Protein AF-A0A6V7IUR7-F1 (afdb_monomer)

pLDDT: mean 97.59, std 2.35, range [85.06, 98.88]

Radius of gyration: 11.61 Å; Cα contacts (8 Å, |Δi|>4): 130; chains: 1; bounding box: 26×19×35 Å

Structure (mmCIF, N/CA/C/O backbone):
data_AF-A0A6V7IUR7-F1
#
_entry.id   AF-A0A6V7IUR7-F1
#
loop_
_atom_site.group_PDB
_atom_site.id
_atom_site.type_symbol
_atom_site.label_atom_id
_atom_site.label_alt_id
_atom_site.label_comp_id
_atom_site.label_asym_id
_atom_site.label_entity_id
_atom_site.label_seq_id
_atom_site.pdbx_PDB_ins_code
_atom_site.Cartn_x
_atom_site.Cartn_y
_atom_site.Cartn_z
_atom_site.occupancy
_atom_site.B_iso_or_equiv
_atom_site.auth_seq_id
_atom_site.auth_comp_id
_atom_site.auth_asym_id
_atom_site.auth_atom_id
_atom_site.pdbx_PDB_model_num
ATOM 1 N N . ILE A 1 1 ? -5.855 -6.232 -23.033 1.00 85.06 1 ILE A N 1
ATOM 2 C CA . ILE A 1 1 ? -6.136 -6.856 -21.711 1.00 85.06 1 ILE A CA 1
ATOM 3 C C . ILE A 1 1 ? -5.844 -5.822 -20.630 1.00 85.06 1 ILE A C 1
ATOM 5 O O . ILE A 1 1 ? -4.878 -5.089 -20.786 1.00 85.06 1 ILE A O 1
ATOM 9 N N . ALA A 1 2 ? -6.677 -5.724 -19.590 1.00 92.69 2 ALA A N 1
ATOM 10 C CA . ALA A 1 2 ? -6.456 -4.809 -18.468 1.00 92.69 2 ALA A CA 1
ATOM 11 C C . ALA A 1 2 ? -5.674 -5.500 -17.338 1.00 92.69 2 ALA A C 1
ATOM 13 O O . ALA A 1 2 ? -5.964 -6.652 -17.005 1.00 92.69 2 ALA A O 1
ATOM 14 N N . ILE A 1 3 ? -4.710 -4.788 -16.751 1.00 94.19 3 ILE A N 1
ATOM 15 C CA . ILE A 1 3 ? -3.945 -5.247 -15.585 1.00 94.19 3 ILE A CA 1
ATOM 16 C C . ILE A 1 3 ? -4.783 -5.127 -14.305 1.00 94.19 3 ILE A C 1
ATOM 18 O O . ILE A 1 3 ? -5.646 -4.256 -14.195 1.00 94.19 3 ILE A O 1
ATOM 22 N N . ARG A 1 4 ? -4.546 -6.020 -13.341 1.00 96.31 4 ARG A N 1
ATOM 23 C CA . ARG A 1 4 ? -5.228 -6.063 -12.037 1.00 96.31 4 ARG A CA 1
ATOM 24 C C . ARG A 1 4 ? -4.194 -6.297 -10.941 1.00 96.31 4 ARG A C 1
ATOM 26 O O . ARG A 1 4 ? -3.191 -6.952 -11.200 1.00 96.31 4 ARG A O 1
ATOM 33 N N . GLY A 1 5 ? -4.442 -5.784 -9.738 1.00 96.81 5 GLY A N 1
ATOM 34 C CA . GLY A 1 5 ? -3.540 -5.951 -8.597 1.00 96.81 5 GLY A CA 1
ATOM 35 C C . GLY A 1 5 ? -3.441 -4.692 -7.744 1.00 96.81 5 GLY A C 1
ATOM 36 O O . GLY A 1 5 ? -4.412 -3.944 -7.618 1.00 96.81 5 GLY A O 1
ATOM 37 N N . ILE A 1 6 ? -2.261 -4.471 -7.170 1.00 98.19 6 ILE A N 1
ATOM 38 C CA . ILE A 1 6 ? -1.952 -3.334 -6.300 1.00 98.19 6 ILE A CA 1
ATOM 39 C C . ILE A 1 6 ? -1.724 -2.096 -7.179 1.00 98.19 6 ILE A C 1
ATOM 41 O O . ILE A 1 6 ? -0.617 -1.809 -7.615 1.00 98.19 6 ILE A O 1
ATOM 45 N N . PHE A 1 7 ? -2.815 -1.395 -7.478 1.00 98.00 7 PHE A N 1
ATOM 46 C CA . PHE A 1 7 ? -2.875 -0.163 -8.271 1.00 98.00 7 PHE A CA 1
ATOM 47 C C . PHE A 1 7 ? -3.792 0.852 -7.569 1.00 98.00 7 PHE A C 1
ATOM 49 O O . PHE A 1 7 ? -4.506 0.464 -6.639 1.00 98.00 7 PHE A O 1
ATOM 56 N N . PRO A 1 8 ? -3.817 2.136 -7.982 1.00 98.50 8 PRO A N 1
ATOM 57 C CA . PRO A 1 8 ? -4.688 3.135 -7.368 1.00 98.50 8 PRO A CA 1
ATOM 58 C C . PRO A 1 8 ? -6.145 2.664 -7.286 1.00 98.50 8 PRO A C 1
ATOM 60 O O . PRO A 1 8 ? -6.707 2.153 -8.254 1.00 98.50 8 PRO A O 1
ATOM 63 N N . GLY A 1 9 ? -6.743 2.808 -6.104 1.00 98.31 9 GLY A N 1
ATOM 64 C CA . GLY A 1 9 ? -8.087 2.323 -5.786 1.00 98.31 9 GLY A CA 1
ATOM 65 C C . GLY A 1 9 ? -8.148 0.906 -5.204 1.00 98.31 9 GLY A C 1
ATOM 66 O O . GLY A 1 9 ? -9.181 0.543 -4.640 1.00 98.31 9 GLY A O 1
ATOM 67 N N . ALA A 1 10 ? -7.068 0.119 -5.265 1.00 98.62 10 ALA A N 1
ATOM 68 C CA . ALA A 1 10 ? -7.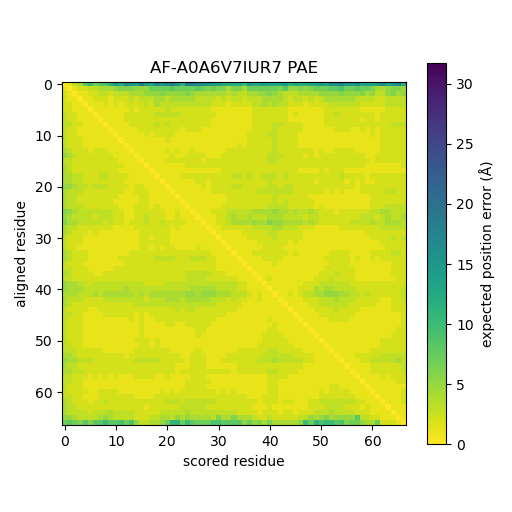032 -1.212 -4.664 1.00 98.62 10 ALA A CA 1
ATOM 69 C C . ALA A 1 10 ? -7.196 -1.152 -3.136 1.00 98.62 10 ALA A C 1
ATOM 71 O O . ALA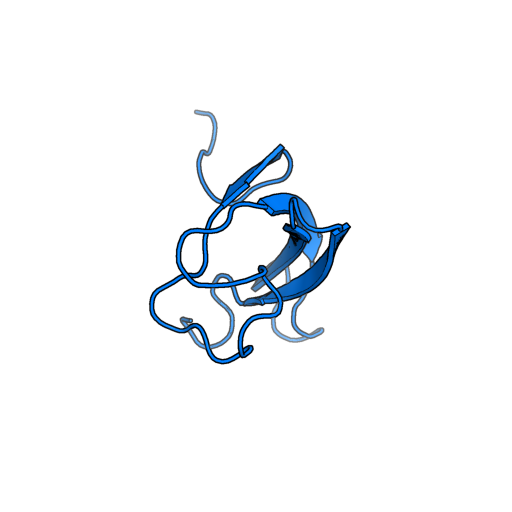 A 1 10 ? -6.629 -0.287 -2.461 1.00 98.62 10 ALA A O 1
ATOM 72 N N . ARG A 1 11 ? -7.963 -2.103 -2.590 1.00 98.69 11 ARG A N 1
ATOM 73 C CA . ARG A 1 11 ? -8.088 -2.340 -1.146 1.00 98.69 11 ARG A CA 1
ATOM 74 C C . ARG A 1 11 ? -7.008 -3.322 -0.714 1.00 98.69 11 ARG A C 1
ATOM 76 O O . ARG A 1 11 ? -6.903 -4.396 -1.299 1.00 98.69 11 ARG A O 1
ATOM 83 N N . VAL A 1 12 ? -6.234 -2.953 0.299 1.00 98.69 12 VAL A N 1
ATOM 84 C CA . VAL A 1 12 ? -5.049 -3.706 0.733 1.00 98.69 12 VAL A CA 1
ATOM 85 C C . VAL A 1 12 ? -5.056 -3.941 2.239 1.00 98.69 12 VAL A C 1
ATOM 87 O O . VAL A 1 12 ? -5.711 -3.208 2.976 1.00 98.69 12 VAL A O 1
ATOM 90 N N . VAL A 1 13 ? -4.327 -4.965 2.668 1.00 98.69 13 VAL A N 1
ATOM 91 C CA . VAL A 1 13 ? -3.906 -5.247 4.051 1.00 98.69 13 VAL A CA 1
ATOM 92 C C . VAL A 1 13 ? -2.382 -5.403 4.041 1.00 98.69 13 VAL A C 1
ATOM 94 O O . VAL A 1 13 ? -1.800 -5.504 2.956 1.00 98.69 13 VAL A O 1
ATOM 97 N N . ARG A 1 14 ? -1.726 -5.432 5.207 1.00 98.62 14 ARG A N 1
ATOM 98 C CA . ARG A 1 14 ? -0.287 -5.731 5.270 1.00 98.62 14 ARG A CA 1
ATOM 99 C C . ARG A 1 14 ? 0.064 -7.061 4.581 1.00 98.62 14 ARG A C 1
ATOM 101 O O . ARG A 1 14 ? -0.704 -8.020 4.647 1.00 98.62 14 ARG A O 1
ATOM 108 N N . GLY A 1 15 ? 1.212 -7.082 3.902 1.00 98.12 15 GLY A N 1
ATOM 109 C CA . GLY A 1 15 ? 1.749 -8.255 3.206 1.00 98.12 15 GLY A CA 1
ATOM 110 C C . GLY A 1 15 ? 2.649 -9.122 4.088 1.00 98.12 15 GLY A C 1
ATOM 111 O O . GLY A 1 15 ? 2.805 -8.860 5.279 1.00 98.12 15 GLY A O 1
ATOM 112 N N . VAL A 1 16 ? 3.253 -10.148 3.482 1.00 98.12 16 VAL A N 1
ATOM 113 C CA . VAL A 1 16 ? 4.153 -11.089 4.171 1.00 98.12 16 VAL A CA 1
ATOM 114 C C . VAL A 1 16 ? 5.453 -10.422 4.638 1.00 98.12 16 VAL A C 1
ATOM 116 O O . VAL A 1 16 ? 5.889 -10.677 5.755 1.00 98.12 16 VAL A O 1
ATOM 119 N N . ASP A 1 17 ? 5.995 -9.488 3.851 1.00 98.19 17 ASP A N 1
ATOM 120 C CA . ASP A 1 17 ? 7.250 -8.773 4.139 1.00 98.19 17 ASP A CA 1
ATOM 121 C C . ASP A 1 17 ? 7.041 -7.473 4.939 1.00 98.19 17 ASP A C 1
ATOM 123 O O . ASP A 1 17 ? 7.799 -6.501 4.833 1.00 98.19 17 ASP A O 1
ATOM 127 N N . TRP A 1 18 ? 5.954 -7.403 5.710 1.00 98.31 18 TRP A N 1
ATOM 128 C CA . TRP A 1 18 ? 5.622 -6.229 6.507 1.00 98.31 18 TRP A CA 1
ATOM 129 C C . TRP A 1 18 ? 6.566 -6.066 7.703 1.00 98.31 18 TRP A C 1
ATOM 131 O O . TRP A 1 18 ? 6.706 -6.965 8.525 1.00 98.31 18 TRP A O 1
ATOM 141 N N . GLN A 1 19 ? 7.137 -4.869 7.845 1.00 97.75 19 GLN A N 1
ATOM 142 C CA . GLN A 1 19 ? 8.086 -4.519 8.912 1.00 97.75 19 GLN A CA 1
ATOM 143 C C . GLN A 1 19 ? 7.808 -3.127 9.509 1.00 97.75 19 GLN A C 1
ATOM 145 O O . GLN A 1 19 ? 8.713 -2.453 9.990 1.00 97.75 19 GLN A O 1
ATOM 150 N N . TRP A 1 20 ? 6.562 -2.654 9.408 1.00 97.81 20 TRP A N 1
ATOM 151 C CA . TRP A 1 20 ? 6.192 -1.258 9.682 1.00 97.81 20 TRP A CA 1
ATOM 152 C C . TRP A 1 20 ? 5.282 -1.116 10.902 1.00 97.81 20 TRP A C 1
ATOM 154 O O . TRP A 1 20 ? 4.384 -0.272 10.912 1.00 97.81 20 TRP A O 1
ATOM 164 N N . GLU A 1 21 ? 5.503 -1.955 11.917 1.00 98.12 21 GLU A N 1
ATOM 165 C CA . GLU A 1 21 ? 4.719 -1.979 13.159 1.00 98.12 21 GLU A CA 1
ATOM 166 C C . GLU A 1 21 ? 3.203 -2.021 12.879 1.00 98.12 21 GLU A C 1
ATOM 168 O O . GLU A 1 21 ? 2.759 -2.673 11.934 1.00 98.12 21 GLU A O 1
ATOM 173 N N . ASP A 1 22 ? 2.393 -1.312 13.663 1.00 98.25 22 ASP A N 1
ATOM 174 C CA . ASP A 1 22 ? 0.945 -1.198 13.464 1.00 98.25 22 ASP A CA 1
ATOM 175 C C . ASP A 1 22 ? 0.545 0.124 12.794 1.00 98.25 22 ASP A C 1
ATOM 177 O O . ASP A 1 22 ? -0.476 0.726 13.130 1.00 98.25 22 ASP A O 1
ATOM 181 N N . GLN A 1 23 ? 1.324 0.600 11.816 1.00 98.50 23 GLN A N 1
ATOM 182 C CA . GLN A 1 23 ? 0.956 1.804 11.052 1.00 98.50 23 GLN A CA 1
ATOM 183 C C . GLN A 1 23 ? -0.384 1.663 10.310 1.00 98.50 23 GLN A C 1
ATOM 185 O O . GLN A 1 23 ? -1.112 2.641 10.158 1.00 98.50 23 GLN A O 1
ATOM 190 N N . ASP A 1 24 ? -0.743 0.448 9.897 1.00 98.50 24 ASP A N 1
ATOM 191 C CA . ASP A 1 2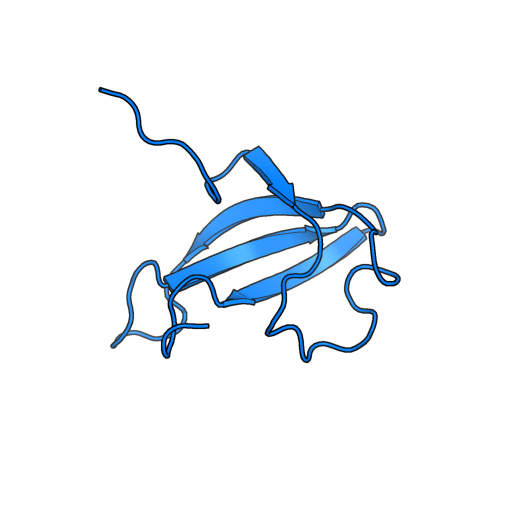4 ? -2.060 0.109 9.339 1.00 98.50 24 ASP A CA 1
ATOM 192 C C . ASP A 1 24 ? -3.176 0.021 10.404 1.00 98.50 24 ASP A C 1
ATOM 194 O O . ASP A 1 24 ? -4.355 -0.118 10.073 1.00 98.50 24 ASP A O 1
ATOM 198 N N . GLY A 1 25 ? -2.829 0.143 11.688 1.00 98.06 25 GLY A N 1
ATOM 199 C CA . GLY A 1 25 ? -3.725 0.009 12.834 1.00 98.06 25 GLY A CA 1
ATOM 200 C C . GLY A 1 25 ? -3.871 -1.419 13.357 1.00 98.06 25 GLY A C 1
ATOM 201 O O . GLY A 1 25 ? -4.815 -1.673 14.108 1.00 98.06 25 GLY A O 1
ATOM 202 N N . GLY A 1 26 ? -3.000 -2.340 12.936 1.00 97.81 26 GLY A N 1
ATOM 203 C CA . GLY A 1 26 ? -2.993 -3.743 13.354 1.00 97.81 26 GLY A CA 1
ATOM 204 C C . GLY A 1 26 ? -3.233 -4.713 12.196 1.00 97.81 26 GLY A C 1
ATOM 205 O O . GLY A 1 26 ? -3.836 -4.369 11.178 1.00 97.81 26 GLY A O 1
ATOM 206 N N . ASN A 1 27 ? -2.781 -5.959 12.354 1.00 97.19 27 ASN A N 1
ATOM 207 C CA . ASN A 1 27 ? -2.866 -6.962 11.292 1.00 97.19 27 ASN A CA 1
ATOM 208 C C . ASN A 1 27 ? -4.314 -7.185 10.812 1.00 97.19 27 ASN A C 1
ATOM 210 O O . ASN A 1 27 ? -5.240 -7.340 11.607 1.00 97.19 27 ASN A O 1
ATOM 214 N N . GLY A 1 28 ? -4.501 -7.214 9.491 1.00 96.38 28 GLY A N 1
ATOM 215 C CA . GLY A 1 28 ? -5.806 -7.372 8.843 1.00 96.38 28 GLY A CA 1
ATOM 216 C C . GLY A 1 28 ? -6.622 -6.082 8.704 1.00 96.38 28 GLY A C 1
ATOM 217 O O . GLY A 1 28 ? -7.695 -6.101 8.087 1.00 96.38 28 GLY A O 1
ATOM 218 N N . ARG A 1 29 ? -6.137 -4.947 9.225 1.00 98.25 29 ARG A N 1
ATOM 219 C CA . ARG A 1 29 ? -6.738 -3.637 8.952 1.00 98.25 29 ARG A CA 1
ATOM 220 C C . ARG A 1 29 ? -6.467 -3.234 7.508 1.00 98.25 29 ARG A C 1
ATOM 222 O O . ARG A 1 29 ? -5.468 -3.617 6.903 1.00 98.25 29 ARG A O 1
ATOM 229 N N . ARG A 1 30 ? -7.433 -2.523 6.927 1.00 98.69 30 ARG A N 1
ATOM 230 C CA . ARG A 1 30 ? -7.453 -2.238 5.493 1.00 98.69 30 ARG A CA 1
ATOM 231 C C . ARG A 1 30 ? -7.039 -0.808 5.204 1.00 98.69 30 ARG A C 1
ATOM 233 O O . ARG A 1 30 ? -7.241 0.097 6.010 1.00 98.69 30 ARG A O 1
ATOM 24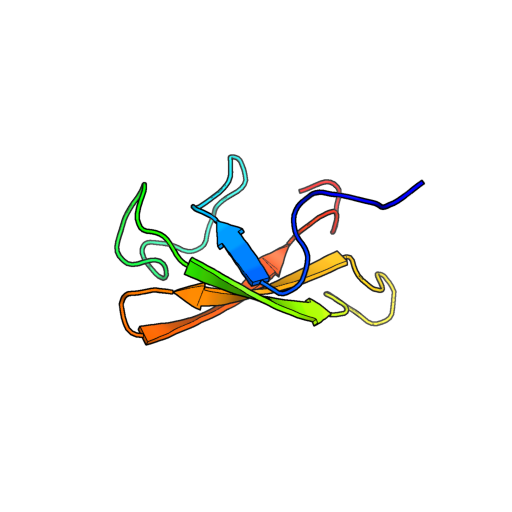0 N N . GLY A 1 31 ? -6.501 -0.625 4.010 1.00 98.69 31 GLY A N 1
ATOM 241 C CA . GLY A 1 31 ? -6.204 0.671 3.428 1.00 98.69 31 GLY A CA 1
ATOM 242 C C . GLY A 1 31 ? -6.596 0.719 1.962 1.00 98.69 31 GLY A C 1
ATOM 243 O O . GLY A 1 31 ? -7.110 -0.249 1.385 1.00 98.69 31 GLY A O 1
ATOM 244 N N . LYS A 1 32 ? -6.393 1.881 1.357 1.00 98.88 32 LYS A N 1
ATOM 245 C CA . LYS A 1 32 ? -6.580 2.112 -0.071 1.00 98.88 32 LYS A CA 1
ATOM 246 C C . LYS A 1 32 ? -5.274 2.608 -0.672 1.00 98.88 32 LYS A C 1
ATOM 248 O O . LYS A 1 32 ? -4.702 3.583 -0.184 1.00 98.88 32 LYS A O 1
ATOM 253 N N . VAL A 1 33 ? -4.840 1.971 -1.753 1.00 98.81 33 VAL A N 1
ATOM 254 C CA . VAL A 1 33 ? -3.725 2.469 -2.566 1.00 98.81 33 VAL A CA 1
ATOM 255 C C . VAL A 1 33 ? -4.169 3.766 -3.229 1.00 98.81 33 VAL A C 1
ATOM 257 O O . VAL A 1 33 ? -5.166 3.790 -3.953 1.00 98.81 33 VAL A O 1
ATOM 260 N N . ASN A 1 34 ? -3.454 4.849 -2.962 1.00 98.56 34 ASN A N 1
ATOM 261 C CA . ASN A 1 34 ? -3.714 6.147 -3.569 1.00 98.56 34 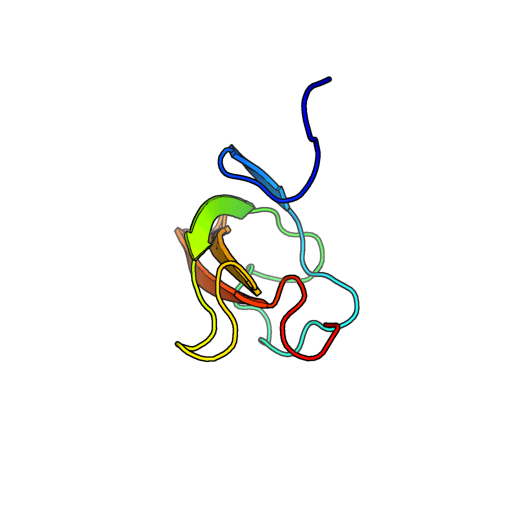ASN A CA 1
ATOM 262 C C . ASN A 1 34 ? -2.908 6.321 -4.859 1.00 98.56 34 ASN A C 1
ATOM 264 O O . ASN A 1 34 ? -3.445 6.798 -5.853 1.00 98.56 34 ASN A O 1
ATOM 268 N N . GLU A 1 35 ? -1.644 5.898 -4.856 1.00 98.50 35 GLU A N 1
ATOM 269 C CA . GLU A 1 35 ? -0.724 6.082 -5.978 1.00 98.50 35 GLU A CA 1
ATOM 270 C C . GLU A 1 35 ? 0.362 4.997 -5.996 1.00 98.50 35 GLU A C 1
ATOM 272 O O . GLU A 1 35 ? 0.712 4.452 -4.947 1.00 98.50 35 GLU A O 1
ATOM 277 N N . ILE A 1 36 ? 0.893 4.697 -7.186 1.00 98.50 36 ILE A N 1
ATOM 278 C CA . ILE A 1 36 ? 2.128 3.921 -7.356 1.00 98.50 36 ILE A CA 1
ATOM 279 C C . ILE A 1 36 ? 3.267 4.900 -7.580 1.00 98.50 36 ILE A C 1
ATOM 281 O O . ILE A 1 36 ? 3.209 5.707 -8.505 1.00 98.50 36 ILE A O 1
ATOM 285 N N . GLN A 1 37 ? 4.283 4.806 -6.736 1.00 98.62 37 GLN A N 1
ATOM 286 C CA . GLN A 1 37 ? 5.423 5.707 -6.717 1.00 98.62 37 GLN A CA 1
ATOM 287 C C . GLN A 1 37 ? 6.727 4.914 -6.811 1.00 98.62 37 GLN A C 1
ATOM 289 O O . GLN A 1 37 ? 6.759 3.679 -6.758 1.00 98.62 37 GLN A O 1
ATOM 294 N N . ASP A 1 38 ? 7.815 5.650 -6.963 1.00 98.50 38 ASP A N 1
ATOM 295 C CA . ASP A 1 38 ? 9.159 5.104 -6.958 1.00 98.50 38 ASP A CA 1
ATOM 296 C C . ASP A 1 38 ? 9.599 4.933 -5.502 1.00 98.50 38 ASP A C 1
ATOM 298 O O . ASP A 1 38 ? 9.518 5.878 -4.718 1.00 98.50 38 ASP A O 1
ATOM 302 N N . TRP A 1 39 ? 10.073 3.744 -5.117 1.00 97.94 39 TRP A N 1
ATOM 303 C CA . TRP A 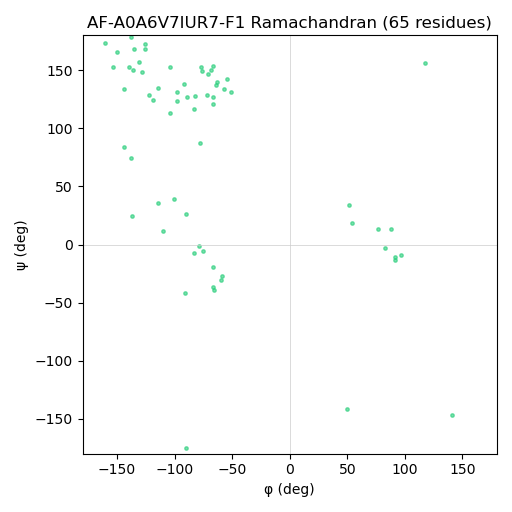1 39 ? 10.713 3.590 -3.806 1.00 97.94 39 TRP A CA 1
ATOM 304 C C . TRP A 1 39 ? 12.021 4.390 -3.745 1.00 97.94 39 TRP A C 1
ATOM 306 O O . TRP A 1 39 ? 12.357 5.017 -2.745 1.00 97.94 39 TRP A O 1
ATOM 316 N N . SER A 1 40 ? 12.761 4.372 -4.854 1.00 97.81 40 SER A N 1
ATOM 317 C CA . SER A 1 40 ? 13.946 5.188 -5.093 1.00 97.81 40 SER A CA 1
ATOM 318 C C . SER A 1 40 ? 14.074 5.471 -6.590 1.00 97.81 40 SER A C 1
ATOM 320 O O . SER A 1 40 ? 13.477 4.769 -7.406 1.00 97.81 40 SER A O 1
ATOM 322 N N . ALA A 1 41 ? 14.913 6.436 -6.975 1.00 96.94 41 ALA A N 1
ATOM 323 C CA . ALA A 1 41 ? 15.158 6.750 -8.387 1.00 96.94 41 ALA A CA 1
ATOM 324 C C . ALA A 1 41 ? 15.702 5.554 -9.201 1.00 96.94 41 ALA A C 1
ATOM 326 O O . ALA A 1 41 ? 15.476 5.471 -10.405 1.00 96.94 41 ALA A O 1
ATOM 327 N N . ALA A 1 42 ? 16.397 4.613 -8.551 1.00 97.50 42 ALA A N 1
ATOM 328 C CA . ALA A 1 42 ? 16.907 3.393 -9.182 1.00 97.50 42 ALA A CA 1
ATOM 329 C C . ALA A 1 42 ? 15.856 2.271 -9.271 1.00 97.50 42 ALA A C 1
ATOM 331 O O . ALA A 1 42 ? 16.107 1.224 -9.866 1.00 97.50 42 ALA A O 1
ATOM 332 N N . SER A 1 43 ? 14.687 2.450 -8.658 1.00 97.50 43 SER A N 1
ATOM 333 C CA . SER A 1 43 ? 13.622 1.449 -8.610 1.00 97.50 43 SER A CA 1
ATOM 334 C C . SER A 1 43 ? 12.267 2.120 -8.827 1.00 97.50 43 SER A C 1
ATOM 336 O O . SER A 1 43 ? 11.497 2.302 -7.878 1.00 97.50 43 SER A O 1
ATOM 338 N N . PRO A 1 44 ? 11.958 2.510 -10.071 1.00 97.94 44 PRO A N 1
ATOM 339 C CA . PRO A 1 44 ? 10.710 3.181 -10.369 1.00 97.94 44 PRO A CA 1
ATOM 340 C C . PRO A 1 44 ? 9.508 2.248 -10.209 1.00 97.94 44 PRO A C 1
ATOM 342 O O . PRO A 1 44 ? 9.608 1.041 -10.434 1.00 97.94 44 PRO A O 1
ATOM 345 N N . ARG A 1 45 ? 8.355 2.819 -9.849 1.00 97.81 45 ARG A N 1
ATOM 346 C CA . ARG A 1 45 ? 7.058 2.131 -9.718 1.00 97.81 45 ARG A CA 1
ATOM 347 C C . ARG A 1 45 ? 7.103 0.876 -8.838 1.00 97.81 45 ARG A C 1
ATOM 349 O O . ARG A 1 45 ? 6.402 -0.095 -9.112 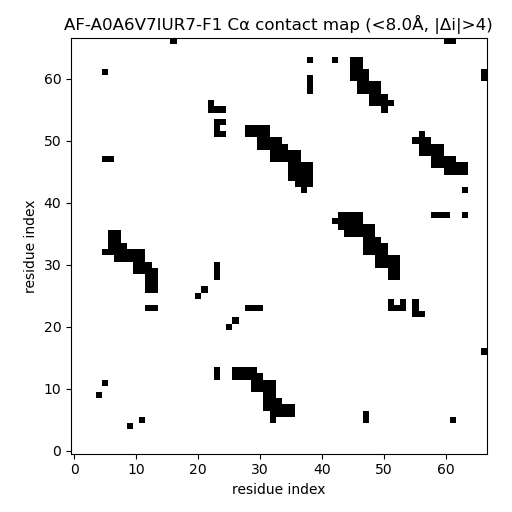1.00 97.81 45 ARG A O 1
ATOM 356 N N . SER A 1 46 ? 7.936 0.909 -7.804 1.00 98.50 46 SER A N 1
ATOM 357 C CA . SER A 1 46 ? 8.208 -0.215 -6.899 1.00 98.50 46 SER A CA 1
ATOM 358 C C . SER A 1 46 ? 7.640 -0.004 -5.491 1.00 98.50 46 SER A C 1
ATOM 360 O O . SER A 1 46 ? 7.958 -0.744 -4.557 1.00 98.50 46 SER A O 1
ATOM 362 N N . ALA A 1 47 ? 6.796 1.019 -5.327 1.00 98.56 47 ALA A N 1
ATOM 363 C CA . ALA A 1 47 ? 6.144 1.345 -4.074 1.00 98.56 47 ALA A CA 1
ATOM 364 C C . ALA A 1 47 ? 4.683 1.770 -4.269 1.00 98.56 47 ALA A C 1
ATOM 366 O O . ALA A 1 47 ? 4.305 2.332 -5.298 1.00 98.56 47 ALA A O 1
ATOM 367 N N . ALA A 1 48 ? 3.861 1.544 -3.249 1.00 98.75 48 ALA A N 1
ATOM 368 C CA . ALA A 1 48 ? 2.476 1.986 -3.185 1.00 98.75 48 ALA A CA 1
ATOM 369 C C . ALA A 1 48 ? 2.279 2.941 -2.005 1.00 98.75 48 ALA A C 1
ATOM 371 O O . ALA A 1 48 ? 2.560 2.595 -0.856 1.00 98.75 48 ALA A O 1
ATOM 372 N N . TYR A 1 49 ? 1.764 4.140 -2.282 1.00 98.75 49 TYR A N 1
ATOM 373 C CA . TYR A 1 49 ? 1.350 5.078 -1.243 1.00 98.75 49 TYR A CA 1
ATOM 374 C C . TYR A 1 49 ? -0.060 4.710 -0.783 1.00 98.75 49 TYR A C 1
ATOM 376 O O . TYR A 1 49 ? -1.010 4.743 -1.574 1.00 98.75 49 TYR A O 1
ATOM 384 N N . VAL A 1 50 ? -0.202 4.327 0.484 1.00 98.88 50 VAL A N 1
ATOM 385 C CA . VAL A 1 50 ? -1.449 3.797 1.047 1.00 98.88 50 VAL A CA 1
ATOM 386 C C . VAL A 1 50 ? -1.997 4.754 2.094 1.00 98.88 50 VAL A C 1
ATOM 388 O O . VAL A 1 50 ? -1.270 5.235 2.962 1.00 98.88 50 VAL A O 1
ATOM 391 N N . ILE A 1 51 ? -3.305 4.994 2.019 1.00 98.75 51 ILE A N 1
ATOM 392 C CA . ILE A 1 51 ? -4.084 5.649 3.070 1.00 98.75 51 ILE A CA 1
ATOM 393 C C . ILE A 1 51 ? -4.870 4.555 3.788 1.00 98.75 51 ILE A C 1
ATOM 395 O O . ILE A 1 51 ? -5.747 3.922 3.193 1.00 98.75 51 ILE A O 1
ATOM 399 N N . TRP A 1 52 ? -4.533 4.309 5.047 1.00 98.75 52 TRP A N 1
ATOM 400 C CA . TRP A 1 52 ? -5.192 3.327 5.899 1.00 98.75 52 TRP A CA 1
ATOM 401 C C . TRP A 1 52 ? -6.531 3.849 6.414 1.00 98.75 52 TRP A C 1
ATOM 403 O O . TRP A 1 52 ? -6.732 5.055 6.568 1.00 98.75 52 TRP A O 1
ATOM 413 N N . ASP A 1 53 ? -7.458 2.939 6.711 1.00 98.50 53 ASP A N 1
ATOM 414 C CA . ASP A 1 53 ? -8.807 3.301 7.166 1.00 98.50 53 ASP A CA 1
ATOM 415 C C . ASP A 1 53 ? -8.803 3.984 8.547 1.00 98.50 53 ASP A C 1
ATOM 417 O O . ASP A 1 53 ? -9.756 4.674 8.901 1.00 98.50 53 ASP A O 1
ATOM 421 N N . ASN A 1 54 ? -7.728 3.823 9.326 1.00 97.81 54 ASN A N 1
ATOM 422 C CA . ASN A 1 54 ? -7.499 4.546 10.583 1.00 97.81 54 ASN A CA 1
ATOM 423 C C . ASN A 1 54 ? -6.981 5.989 10.373 1.00 97.81 54 ASN A C 1
ATOM 425 O O . ASN A 1 54 ? -6.748 6.696 11.349 1.00 97.81 54 ASN A O 1
ATOM 429 N N . GLY A 1 55 ? -6.776 6.422 9.124 1.00 98.12 55 GLY A N 1
ATOM 430 C CA . GLY A 1 55 ? -6.276 7.748 8.754 1.00 98.12 55 GLY A CA 1
ATOM 431 C C . GLY A 1 55 ? -4.754 7.853 8.604 1.00 98.12 55 GLY A C 1
ATOM 432 O O . GLY A 1 55 ? -4.278 8.860 8.071 1.00 98.12 55 GLY A O 1
ATOM 433 N N . ALA A 1 56 ? -3.991 6.836 9.020 1.00 98.31 56 ALA A N 1
ATOM 434 C CA . ALA A 1 56 ? -2.546 6.786 8.818 1.00 98.31 56 ALA A CA 1
ATOM 435 C C . ALA A 1 56 ? -2.199 6.665 7.328 1.00 98.31 56 ALA A C 1
ATOM 437 O O . ALA A 1 56 ? -2.983 6.166 6.517 1.00 98.31 56 ALA A O 1
ATOM 438 N N . LYS A 1 57 ? -1.014 7.145 6.950 1.00 98.38 57 LYS A N 1
ATOM 439 C CA . LYS A 1 57 ? -0.580 7.206 5.551 1.00 98.38 57 LYS A CA 1
ATOM 440 C C . LYS A 1 57 ? 0.904 6.918 5.482 1.00 98.38 57 LYS A C 1
ATOM 442 O O . LYS A 1 57 ? 1.657 7.515 6.250 1.00 98.38 57 LYS A O 1
ATOM 447 N N . ASN A 1 58 ? 1.324 6.058 4.565 1.00 98.69 58 ASN A N 1
ATOM 448 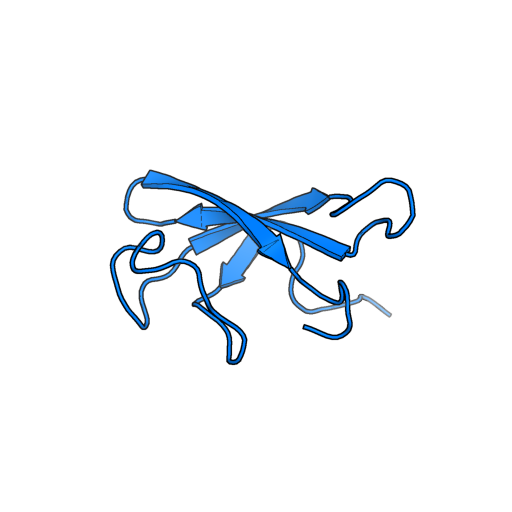C CA . ASN A 1 58 ? 2.744 5.875 4.295 1.00 98.69 58 ASN A CA 1
ATOM 449 C C . ASN A 1 58 ? 2.993 5.235 2.925 1.00 98.69 58 ASN A C 1
ATOM 451 O O . ASN A 1 58 ? 2.057 4.825 2.232 1.00 98.69 58 ASN A O 1
ATOM 455 N N . LEU A 1 59 ? 4.267 5.166 2.551 1.00 98.62 59 LEU A N 1
ATOM 456 C CA . LEU A 1 59 ? 4.759 4.502 1.354 1.00 98.62 59 LEU A CA 1
ATOM 457 C C . LEU A 1 59 ? 5.270 3.095 1.700 1.00 98.62 59 LEU A C 1
ATOM 459 O O . LEU A 1 59 ? 6.049 2.931 2.636 1.00 98.62 59 LEU A O 1
ATOM 463 N N . TYR A 1 60 ? 4.849 2.088 0.934 1.00 98.62 60 TYR A N 1
ATOM 464 C CA . TYR A 1 60 ? 5.198 0.684 1.169 1.00 98.62 60 TYR A CA 1
ATOM 465 C C . TYR A 1 60 ? 5.761 0.024 -0.085 1.00 98.62 60 TYR A C 1
ATOM 467 O O . TYR A 1 60 ? 5.364 0.370 -1.196 1.00 98.62 60 TYR A O 1
ATOM 475 N N . ARG A 1 61 ? 6.665 -0.941 0.098 1.00 98.44 61 ARG A N 1
ATOM 476 C CA . ARG A 1 61 ? 7.279 -1.711 -0.992 1.00 98.44 61 ARG A CA 1
ATOM 477 C C . ARG A 1 61 ? 6.232 -2.548 -1.724 1.00 98.44 61 ARG A C 1
ATOM 479 O O . ARG A 1 61 ? 5.356 -3.135 -1.091 1.00 98.44 61 ARG A O 1
ATOM 486 N N . VAL A 1 62 ? 6.332 -2.557 -3.049 1.00 97.81 62 VAL A N 1
ATOM 487 C CA . VAL A 1 62 ? 5.624 -3.468 -3.953 1.00 97.81 62 VAL A CA 1
ATOM 488 C C . VAL A 1 62 ? 6.572 -3.786 -5.110 1.00 97.81 62 VAL A C 1
ATOM 490 O O . VAL A 1 62 ? 6.550 -3.132 -6.154 1.00 97.81 62 VAL A O 1
ATOM 493 N N . GLY A 1 63 ? 7.447 -4.764 -4.902 1.00 96.81 63 GLY A N 1
ATOM 494 C CA . GLY A 1 63 ? 8.475 -5.201 -5.846 1.00 96.81 63 GLY A CA 1
ATOM 495 C C . GLY A 1 63 ? 9.860 -4.590 -5.613 1.00 96.81 63 GLY A C 1
ATOM 496 O O . GLY A 1 63 ? 10.821 -5.043 -6.235 1.00 96.81 63 GLY A O 1
ATOM 497 N N . PHE A 1 64 ? 10.003 -3.597 -4.727 1.00 97.69 64 PHE A N 1
ATOM 498 C CA . PHE A 1 64 ? 11.322 -3.085 -4.340 1.00 97.69 64 PHE A CA 1
ATOM 499 C C . PHE A 1 64 ? 12.091 -4.161 -3.562 1.00 97.69 64 PHE A C 1
ATOM 501 O O . PHE A 1 64 ? 11.564 -4.714 -2.603 1.00 97.69 64 PHE A O 1
ATOM 508 N N . GLU A 1 65 ? 13.321 -4.469 -3.992 1.00 96.88 65 GLU A N 1
ATOM 509 C CA . GLU A 1 65 ? 14.135 -5.585 -3.467 1.00 96.88 65 GLU A CA 1
ATOM 510 C C . GLU A 1 65 ? 13.433 -6.962 -3.508 1.00 96.88 65 GLU A C 1
ATOM 512 O O . GLU A 1 65 ? 13.861 -7.902 -2.845 1.00 96.88 65 GLU A O 1
ATOM 517 N N . GLY A 1 66 ? 12.376 -7.111 -4.316 1.00 94.25 66 GLY A N 1
ATOM 518 C CA . GLY A 1 66 ? 11.589 -8.346 -4.393 1.00 94.25 66 GLY A CA 1
ATOM 519 C C . GLY A 1 66 ? 10.622 -8.564 -3.223 1.00 94.25 66 GLY A C 1
ATOM 520 O O . GLY A 1 66 ? 10.107 -9.673 -3.097 1.00 94.25 66 GLY A O 1
ATOM 521 N N . MET A 1 67 ? 10.379 -7.523 -2.416 1.00 86.56 67 MET A N 1
ATOM 522 C CA . MET A 1 67 ? 9.440 -7.486 -1.284 1.00 86.56 67 MET A CA 1
ATOM 523 C C . MET A 1 67 ? 8.170 -6.687 -1.593 1.00 86.56 67 MET A C 1
ATOM 525 O O . MET A 1 67 ? 8.211 -5.783 -2.466 1.00 86.56 67 MET A O 1
#

Foldseek 3Di:
DDDDDQAAQDKDFDDPPDDPPCLLVDGPFIWGFHHQAAPDPVGGSQWTWIQHPVRGTDIGGRCVVHD

Organism: NCBI:txid1563983

Mean predicted aligned error: 2.14 Å

InterPro domains:
  IPR010606 Mib-herc2 [PF06701] (9-67)
  IPR010606 Mib-herc2 [PS51416] (1-67)
  IPR037252 Mib/herc2 domain superfamily [SSF159034] (3-67)

Secondary structure (DSSP, 8-state):
----SSSTT-EE---TT--STTTTSSTT--EEEEEEE-SBTTBTT-EEEEEETTS-EEEEESSGGG-

Sequence (67 aa):
IAIRGIFPGARVVRGVDWQWEDQDGGNGRRGKVNEIQDWSAASPRSAAYVIWDNGAKNLYRVGFEGM

Nearest PDB structures (foldseek):
  4xi6-assembly1_A  TM=1.011E+00  e=1.905E-10  Homo sapiens
  4xib-assembly1_A  TM=1.012E+00  e=2.460E-10  Homo sapiens
  4rcr-assembly1_H  TM=6.791E-01  e=1.337E+00  Cereibacter sphaeroides
  2n2e-assembly1_A  TM=3.199E-01  e=5.113E+00  Lactococcus lactis subsp. lactis

Solvent-accessible surface area (backbone atoms only — not comparable to full-atom values): 4067 Å² total; per-residue (Å²): 138,86,89,84,68,97,42,63,73,28,79,43,53,81,61,93,83,64,84,65,83,56,62,51,72,38,95,80,34,45,27,3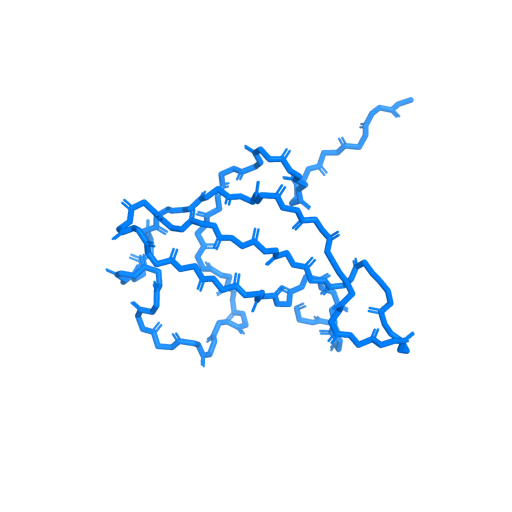3,28,67,41,70,36,54,71,41,94,92,39,68,68,11,15,37,33,32,43,21,75,81,69,37,68,52,77,40,68,49,57,45,98,78,63